Protein AF-A0A501WYC2-F1 (afdb_monomer_lite)

Radius of gyration: 16.89 Å; chains: 1; bounding box: 42×22×48 Å

InterPro domains:
  IPR036291 NAD(P)-binding domain superfamily [SSF51735] (11-57)

pLDDT: mean 86.0, std 10.82, range [54.19, 98.0]

Structure (mmCIF, N/CA/C/O backbone):
data_AF-A0A501WYC2-F1
#
_entry.id   AF-A0A501WYC2-F1
#
loop_
_atom_site.group_PDB
_atom_site.id
_atom_site.type_symbol
_atom_site.label_atom_id
_atom_site.label_alt_id
_atom_site.label_comp_id
_atom_site.label_asym_id
_atom_site.label_entity_id
_atom_site.label_seq_id
_atom_site.pdbx_PDB_ins_code
_atom_site.Cartn_x
_atom_site.Cartn_y
_atom_site.Cartn_z
_atom_site.occupancy
_atom_site.B_iso_or_equiv
_atom_site.auth_seq_id
_atom_site.auth_comp_id
_atom_site.auth_asym_id
_atom_site.auth_atom_id
_atom_site.pdbx_PDB_model_num
ATOM 1 N N . MET A 1 1 ? -4.267 6.339 -31.076 1.00 54.19 1 MET A N 1
ATOM 2 C CA . MET A 1 1 ? -3.524 5.350 -30.272 1.00 54.19 1 MET A CA 1
ATOM 3 C C . MET A 1 1 ? -2.078 5.451 -30.703 1.00 54.19 1 MET A C 1
ATOM 5 O O . MET A 1 1 ? -1.823 5.388 -31.897 1.00 54.19 1 MET A O 1
ATOM 9 N N . VAL A 1 2 ? -1.165 5.783 -29.792 1.00 55.16 2 VAL A N 1
ATOM 10 C CA . VAL A 1 2 ? 0.266 5.744 -30.110 1.00 55.16 2 VAL A CA 1
ATOM 11 C C . VAL A 1 2 ? 0.717 4.309 -29.901 1.00 55.16 2 VAL A C 1
ATOM 13 O O . VAL A 1 2 ? 0.855 3.881 -28.764 1.00 55.16 2 VAL A O 1
ATOM 16 N N . ASP A 1 3 ? 0.900 3.574 -30.991 1.00 73.69 3 ASP A N 1
ATOM 17 C CA . ASP A 1 3 ? 1.394 2.198 -30.968 1.00 73.69 3 ASP A CA 1
ATOM 18 C C . ASP A 1 3 ? 2.861 2.157 -31.427 1.00 73.69 3 ASP A C 1
ATOM 20 O O . ASP A 1 3 ? 3.319 3.009 -32.194 1.00 73.69 3 ASP A O 1
ATOM 24 N N . GLY A 1 4 ? 3.622 1.170 -30.942 1.00 68.75 4 GLY A N 1
ATOM 25 C CA . GLY A 1 4 ? 5.025 0.959 -31.318 1.00 68.75 4 GLY A CA 1
ATOM 26 C C . GLY A 1 4 ? 6.066 1.482 -30.306 1.00 68.75 4 GLY A C 1
ATOM 27 O O . GLY A 1 4 ? 5.756 1.680 -29.131 1.00 68.75 4 GLY A O 1
ATOM 28 N N . PRO A 1 5 ? 7.332 1.693 -30.718 1.00 70.31 5 PRO A N 1
ATOM 29 C CA . PRO A 1 5 ? 8.469 1.957 -29.818 1.00 70.31 5 PRO A CA 1
ATOM 30 C C . PRO A 1 5 ? 8.318 3.178 -28.897 1.00 70.31 5 PRO A C 1
ATOM 32 O O . PRO A 1 5 ? 8.932 3.230 -27.834 1.00 70.31 5 PRO A O 1
ATOM 35 N N . LEU A 1 6 ? 7.503 4.163 -29.288 1.00 72.50 6 LEU A N 1
ATOM 36 C CA . LEU A 1 6 ? 7.174 5.332 -28.464 1.00 72.50 6 LEU A CA 1
ATOM 37 C C . LEU A 1 6 ? 6.328 4.952 -27.241 1.00 72.50 6 LEU A C 1
ATOM 39 O O . LEU A 1 6 ? 6.605 5.440 -26.148 1.00 72.50 6 LEU A O 1
ATOM 43 N N . ALA A 1 7 ? 5.363 4.041 -27.400 1.00 73.44 7 ALA A N 1
ATOM 44 C CA . ALA A 1 7 ? 4.562 3.522 -26.293 1.00 73.44 7 ALA A CA 1
ATOM 45 C C . ALA A 1 7 ? 5.428 2.728 -25.308 1.00 73.44 7 ALA A C 1
ATOM 47 O O . ALA A 1 7 ? 5.356 2.952 -24.106 1.00 73.44 7 ALA A O 1
ATOM 48 N N . GLN A 1 8 ? 6.336 1.890 -25.821 1.00 72.38 8 GLN A N 1
ATOM 49 C CA . GLN A 1 8 ? 7.277 1.123 -24.992 1.00 72.38 8 GLN A CA 1
ATOM 50 C C . GLN A 1 8 ? 8.240 2.028 -24.209 1.00 72.38 8 GLN A C 1
ATOM 52 O O . GLN A 1 8 ? 8.537 1.763 -23.047 1.00 72.38 8 GLN A O 1
ATOM 57 N N . ARG A 1 9 ? 8.710 3.128 -24.814 1.00 77.19 9 ARG A N 1
ATOM 58 C CA . ARG A 1 9 ? 9.526 4.135 -24.111 1.00 77.19 9 ARG A CA 1
ATOM 59 C C . ARG A 1 9 ? 8.725 4.884 -23.048 1.00 77.19 9 ARG A C 1
ATOM 61 O O . ARG A 1 9 ? 9.272 5.167 -21.988 1.00 77.19 9 ARG A O 1
ATOM 68 N N . GLY A 1 10 ? 7.454 5.186 -23.316 1.00 78.75 10 GLY A N 1
ATOM 69 C CA . GLY A 1 10 ? 6.543 5.785 -22.338 1.00 78.75 10 GLY A CA 1
ATOM 70 C C . GLY A 1 10 ? 6.278 4.864 -21.144 1.00 78.75 10 GLY A C 1
ATOM 71 O O . GLY A 1 10 ? 6.340 5.313 -20.004 1.00 78.75 10 GLY A O 1
ATOM 72 N N . GLU A 1 11 ? 6.064 3.573 -21.399 1.00 78.56 11 GLU A N 1
ATOM 73 C CA . GLU A 1 11 ? 5.932 2.527 -20.377 1.00 78.56 11 GLU A CA 1
ATOM 74 C C . GLU A 1 11 ? 7.193 2.446 -19.510 1.00 78.56 11 GLU A C 1
ATOM 76 O O . GLU A 1 11 ? 7.119 2.593 -18.291 1.00 78.56 11 GLU A O 1
ATOM 81 N N . ALA A 1 12 ? 8.362 2.305 -20.145 1.00 82.94 12 ALA A N 1
ATOM 82 C CA . ALA A 1 12 ? 9.649 2.219 -19.463 1.00 82.94 12 ALA A CA 1
ATOM 83 C C . ALA A 1 12 ? 9.940 3.468 -18.615 1.00 82.94 12 ALA A C 1
ATOM 85 O O . 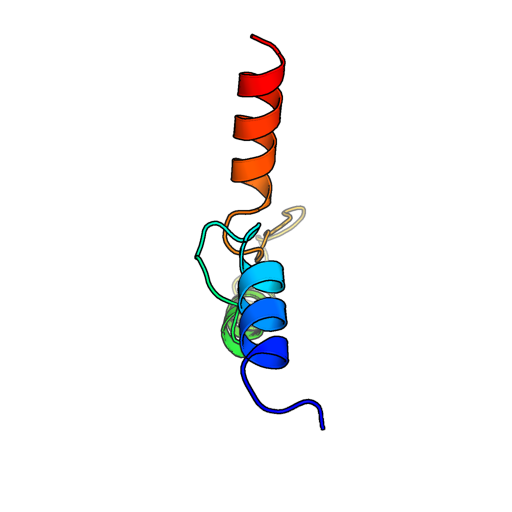ALA A 1 12 ? 10.390 3.351 -17.477 1.00 82.94 12 ALA A O 1
ATOM 86 N N . ALA A 1 13 ? 9.645 4.662 -19.139 1.00 82.44 13 ALA A N 1
ATOM 87 C CA . ALA A 1 13 ? 9.779 5.909 -18.393 1.00 82.44 13 ALA A CA 1
ATOM 88 C C . ALA A 1 13 ? 8.826 5.964 -17.190 1.00 82.44 13 ALA A C 1
ATOM 90 O O . ALA A 1 13 ? 9.211 6.442 -16.126 1.00 82.44 13 ALA A O 1
ATOM 91 N N . ALA A 1 14 ? 7.605 5.446 -17.331 1.00 80.50 14 ALA A N 1
ATOM 92 C CA . ALA A 1 14 ? 6.617 5.473 -16.263 1.00 80.50 14 ALA A CA 1
ATOM 93 C C . ALA A 1 14 ? 6.927 4.517 -15.100 1.00 80.50 14 ALA A C 1
ATOM 95 O O . ALA A 1 14 ? 6.503 4.784 -13.978 1.00 80.50 14 ALA A O 1
ATOM 96 N N . ILE A 1 15 ? 7.6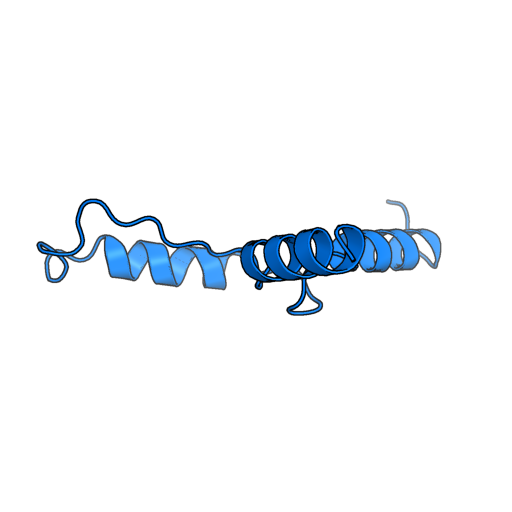64 3.429 -15.342 1.00 90.06 15 ILE A N 1
ATOM 97 C CA . ILE A 1 15 ? 8.069 2.478 -14.291 1.00 90.06 15 ILE A CA 1
ATOM 98 C C . ILE A 1 15 ? 9.480 2.738 -13.746 1.00 90.06 15 ILE A C 1
ATOM 100 O O . ILE A 1 15 ? 9.848 2.157 -12.729 1.00 90.06 15 ILE A O 1
ATOM 104 N N . ALA A 1 16 ? 10.272 3.613 -14.378 1.00 87.12 16 ALA A N 1
ATOM 105 C CA . ALA A 1 16 ? 11.682 3.847 -14.035 1.00 87.12 16 ALA A CA 1
ATOM 106 C C . ALA A 1 16 ? 11.916 4.307 -12.581 1.00 87.12 16 ALA A C 1
ATOM 108 O O . ALA A 1 16 ? 13.002 4.118 -12.020 1.00 87.12 16 ALA A O 1
ATOM 109 N N . ASP A 1 17 ? 10.905 4.923 -11.967 1.00 83.50 17 ASP A N 1
ATOM 110 C CA . ASP A 1 17 ? 10.949 5.371 -10.577 1.00 83.50 17 ASP A CA 1
ATOM 111 C C . ASP A 1 17 ? 10.226 4.452 -9.587 1.00 83.50 17 ASP A C 1
ATOM 113 O O . ASP A 1 17 ? 10.281 4.725 -8.389 1.00 83.50 17 ASP A O 1
ATOM 117 N N . ILE A 1 18 ? 9.650 3.337 -10.047 1.00 90.12 18 ILE A N 1
ATOM 118 C CA . ILE A 1 18 ? 8.997 2.331 -9.204 1.00 90.12 18 ILE A CA 1
ATOM 119 C C . ILE A 1 18 ? 10.006 1.212 -8.903 1.00 90.12 18 ILE A C 1
ATOM 121 O O . ILE A 1 18 ? 10.386 0.483 -9.820 1.00 90.12 18 ILE A O 1
ATOM 125 N N . PRO A 1 19 ? 10.449 1.015 -7.648 1.00 91.25 19 PRO A N 1
ATOM 126 C CA . PRO A 1 19 ? 11.398 -0.053 -7.313 1.00 91.25 19 PRO A CA 1
ATOM 127 C C . PRO A 1 19 ? 10.922 -1.461 -7.663 1.00 91.25 19 PRO A C 1
ATOM 129 O O . PRO A 1 19 ? 11.729 -2.287 -8.075 1.00 91.25 19 PRO A O 1
ATOM 132 N N . MET A 1 20 ? 9.618 -1.721 -7.559 1.00 91.88 20 MET A N 1
ATOM 133 C CA . MET A 1 20 ? 9.012 -2.984 -7.987 1.00 91.88 20 MET A CA 1
ATOM 134 C C . MET A 1 20 ? 9.142 -3.242 -9.504 1.00 91.88 20 MET A C 1
ATOM 136 O O . MET A 1 20 ? 8.943 -4.367 -9.955 1.00 91.88 20 MET A O 1
ATOM 140 N N . GLY A 1 21 ? 9.482 -2.225 -10.305 1.00 91.25 21 GLY A N 1
ATOM 141 C CA . GLY A 1 21 ? 9.774 -2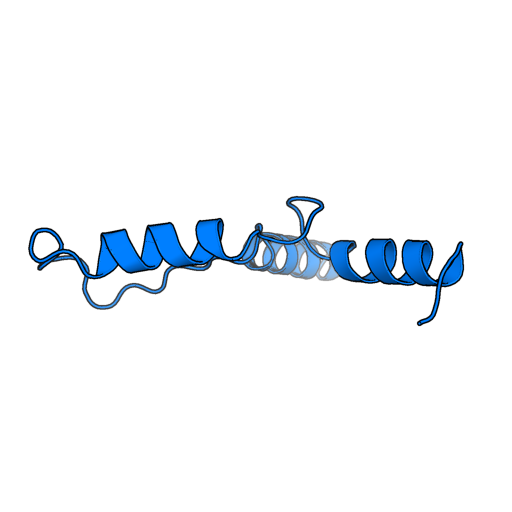.369 -11.734 1.00 91.25 21 GLY A CA 1
ATOM 142 C C . GLY A 1 21 ? 8.548 -2.586 -12.619 1.00 91.25 21 GLY A C 1
ATOM 143 O O . GLY A 1 21 ? 8.690 -2.963 -13.778 1.00 91.25 21 GLY A O 1
ATOM 144 N N . ARG A 1 22 ? 7.341 -2.363 -12.094 1.00 92.25 22 ARG A N 1
ATOM 145 C CA . ARG A 1 22 ? 6.080 -2.460 -12.837 1.00 92.25 22 ARG A CA 1
ATOM 146 C C . ARG A 1 22 ? 5.011 -1.579 -12.207 1.00 92.25 22 ARG A C 1
ATOM 148 O O . ARG A 1 22 ? 5.149 -1.148 -11.066 1.00 92.25 22 ARG A O 1
ATOM 155 N N . ARG A 1 23 ? 3.923 -1.354 -12.940 1.00 89.69 23 ARG A N 1
ATOM 156 C CA . ARG A 1 23 ? 2.707 -0.758 -12.379 1.00 89.69 23 ARG A CA 1
ATOM 157 C C . ARG A 1 23 ? 2.007 -1.761 -11.461 1.00 89.69 23 ARG A C 1
ATOM 159 O O . ARG A 1 23 ? 2.073 -2.970 -11.700 1.00 89.69 23 ARG A O 1
ATOM 166 N N . ALA A 1 24 ? 1.348 -1.238 -10.433 1.00 91.06 24 ALA A N 1
ATOM 167 C CA . ALA A 1 24 ? 0.414 -2.020 -9.640 1.00 91.06 24 ALA A CA 1
ATOM 168 C C . ALA A 1 24 ? -0.827 -2.342 -10.484 1.00 91.06 24 ALA A C 1
ATOM 170 O O . ALA A 1 24 ? -1.332 -1.477 -11.209 1.00 91.06 24 ALA A O 1
ATOM 171 N N . ASP A 1 25 ? -1.306 -3.573 -10.381 1.00 93.81 25 ASP A N 1
ATOM 172 C CA . ASP A 1 25 ? -2.662 -3.920 -10.777 1.00 93.81 25 ASP A CA 1
ATOM 173 C C . ASP A 1 25 ? -3.645 -3.253 -9.793 1.00 93.81 25 ASP A C 1
ATOM 175 O O . ASP A 1 25 ? -3.366 -3.211 -8.590 1.00 93.81 25 ASP A O 1
ATOM 179 N N . PRO A 1 26 ? -4.794 -2.716 -10.248 1.00 95.12 26 PRO A N 1
ATOM 180 C CA . PRO A 1 26 ? -5.780 -2.113 -9.352 1.00 95.12 26 PRO A CA 1
ATOM 181 C C . PRO A 1 26 ? -6.201 -3.018 -8.187 1.00 95.12 26 PRO A C 1
ATOM 183 O O . PRO A 1 26 ? -6.537 -2.516 -7.112 1.00 95.12 26 PRO A O 1
ATOM 186 N N . MET A 1 27 ? -6.166 -4.339 -8.371 1.00 97.06 27 MET A N 1
ATOM 187 C CA . MET A 1 27 ? -6.524 -5.290 -7.327 1.00 97.06 27 MET A CA 1
ATOM 188 C C . MET A 1 27 ? -5.491 -5.386 -6.210 1.00 97.06 27 MET A C 1
ATOM 190 O O . MET A 1 27 ? -5.870 -5.514 -5.050 1.00 97.06 27 MET A O 1
ATOM 194 N N . GLU A 1 28 ? -4.212 -5.174 -6.516 1.00 94.50 28 GLU A N 1
ATOM 195 C CA . GLU A 1 28 ? -3.159 -5.088 -5.496 1.00 94.50 28 GLU A CA 1
ATOM 196 C C . GLU A 1 28 ? -3.352 -3.884 -4.561 1.00 94.50 28 GLU A C 1
ATOM 198 O O . GLU A 1 28 ? -2.846 -3.883 -3.442 1.00 94.50 28 GLU A O 1
ATOM 203 N N . VAL A 1 29 ? -4.099 -2.862 -4.998 1.00 95.06 29 VAL A N 1
ATOM 204 C CA . VAL A 1 29 ? -4.500 -1.718 -4.164 1.00 95.06 29 VAL A CA 1
ATOM 205 C C . VAL A 1 29 ? -5.814 -1.999 -3.434 1.00 95.06 29 VAL A C 1
ATOM 207 O O . VAL A 1 29 ? -5.966 -1.642 -2.266 1.00 95.06 29 VAL A O 1
ATOM 210 N N . ALA A 1 30 ? -6.771 -2.645 -4.101 1.00 97.62 30 ALA A N 1
ATOM 211 C CA . ALA A 1 30 ? -8.084 -2.930 -3.529 1.00 97.62 30 ALA A CA 1
ATOM 212 C C . ALA A 1 30 ? -8.037 -3.970 -2.398 1.00 97.62 30 ALA A C 1
ATOM 214 O O . ALA A 1 30 ? -8.783 -3.839 -1.429 1.00 97.62 30 ALA A O 1
ATOM 215 N N . GLU A 1 31 ? -7.163 -4.974 -2.479 1.00 97.38 31 GLU A N 1
ATOM 216 C CA . GLU A 1 31 ? -7.034 -6.021 -1.458 1.00 97.38 31 GLU A CA 1
ATOM 217 C C . GLU A 1 31 ? -6.626 -5.473 -0.072 1.00 97.38 31 GLU A C 1
ATOM 219 O O . GLU A 1 31 ? -7.334 -5.755 0.901 1.00 97.38 31 GLU A O 1
ATOM 224 N N . PRO A 1 32 ? -5.574 -4.637 0.066 1.00 96.69 32 PRO A N 1
ATOM 225 C CA . PRO A 1 32 ? -5.247 -3.978 1.331 1.00 96.69 32 PRO A CA 1
ATOM 226 C C . PRO A 1 32 ? -6.374 -3.095 1.875 1.00 96.69 32 PRO A C 1
ATOM 228 O O . PRO A 1 32 ? -6.598 -3.071 3.084 1.00 96.69 32 PRO A O 1
ATOM 231 N N . ILE A 1 33 ? -7.107 -2.395 0.999 1.00 97.44 33 ILE A N 1
ATOM 232 C CA . ILE A 1 33 ? -8.271 -1.583 1.393 1.00 97.44 33 ILE A CA 1
ATOM 233 C C . ILE A 1 33 ? -9.367 -2.486 1.960 1.00 97.44 33 ILE A C 1
ATOM 235 O O . ILE A 1 33 ? -9.901 -2.218 3.036 1.00 97.44 33 ILE A O 1
ATOM 239 N N . ALA A 1 34 ? -9.691 -3.573 1.257 1.00 97.75 34 ALA A N 1
ATOM 240 C CA . ALA A 1 34 ? -10.700 -4.527 1.691 1.00 97.75 34 ALA A CA 1
ATOM 241 C C . ALA A 1 34 ? -10.330 -5.163 3.035 1.00 97.75 34 ALA A C 1
ATOM 243 O O . ALA A 1 34 ? -11.208 -5.318 3.880 1.00 97.75 34 ALA A O 1
ATOM 244 N N . PHE A 1 35 ? -9.050 -5.482 3.253 1.00 96.88 35 PHE A N 1
ATOM 245 C CA . PHE A 1 35 ? -8.531 -5.933 4.544 1.00 96.88 35 PHE A CA 1
ATOM 246 C C . PHE A 1 35 ? -8.715 -4.868 5.634 1.00 96.88 35 PHE A C 1
ATOM 248 O O . PHE A 1 35 ? -9.313 -5.162 6.667 1.00 96.88 35 PHE A O 1
ATOM 255 N N . ALA A 1 36 ? -8.259 -3.634 5.395 1.00 96.75 36 ALA A N 1
ATOM 256 C CA . ALA A 1 36 ? -8.291 -2.558 6.387 1.00 96.75 36 ALA A CA 1
ATOM 257 C C . ALA A 1 36 ? -9.715 -2.181 6.828 1.00 96.75 36 ALA A C 1
ATOM 259 O O . ALA A 1 36 ? -9.919 -1.759 7.962 1.00 96.75 36 ALA A O 1
ATOM 260 N N . LEU A 1 37 ? -10.704 -2.360 5.950 1.00 96.38 37 LEU A N 1
ATOM 261 C CA . LEU A 1 37 ? -12.109 -2.053 6.226 1.00 96.38 37 LEU A CA 1
ATOM 262 C C . LEU A 1 37 ? -12.891 -3.213 6.864 1.00 96.38 37 LEU A C 1
ATOM 264 O O . LEU A 1 37 ? -14.091 -3.066 7.118 1.00 96.38 37 LEU A O 1
ATOM 268 N N . GLN A 1 38 ? -12.271 -4.369 7.128 1.00 98.00 38 GLN A N 1
ATOM 269 C CA . GLN A 1 38 ? -12.980 -5.455 7.806 1.00 98.00 38 GLN A CA 1
ATOM 270 C C . GLN A 1 38 ? -13.309 -5.067 9.256 1.00 98.00 38 GLN A C 1
ATOM 272 O O . GLN A 1 38 ? -12.444 -4.540 9.955 1.00 98.00 38 GLN A O 1
ATOM 277 N N . PRO A 1 39 ? -14.499 -5.425 9.782 1.00 97.25 39 PRO A N 1
ATOM 278 C CA . PRO A 1 39 ? -14.855 -5.150 11.178 1.00 97.25 39 PRO A CA 1
ATOM 279 C C . PRO A 1 39 ? -13.874 -5.741 12.201 1.00 97.25 39 PRO A C 1
ATOM 281 O O . PRO A 1 39 ? -13.736 -5.229 13.307 1.00 97.25 39 PRO A O 1
ATOM 284 N N . SER A 1 40 ? -13.182 -6.823 11.832 1.00 97.81 40 SER A N 1
ATOM 285 C CA . SER A 1 40 ? -12.144 -7.455 12.650 1.00 97.81 40 SER A CA 1
ATOM 286 C C . SER A 1 40 ? -10.900 -6.579 12.839 1.00 97.81 40 SER A C 1
ATOM 288 O O . SER A 1 40 ? -10.152 -6.811 13.784 1.00 97.81 40 SER A O 1
ATOM 290 N N . GLN A 1 41 ? -10.687 -5.566 11.991 1.00 97.44 41 GLN A N 1
ATOM 291 C CA . GLN A 1 41 ? -9.548 -4.645 12.057 1.00 97.44 41 GLN A CA 1
ATOM 292 C C . GLN A 1 41 ? -9.844 -3.396 12.898 1.00 97.44 41 GLN A C 1
ATOM 294 O O . GLN A 1 41 ? -9.253 -2.348 12.676 1.00 97.44 41 GLN A O 1
ATOM 299 N N . ALA A 1 42 ? -10.730 -3.482 13.895 1.00 95.81 42 ALA A N 1
ATOM 300 C CA . ALA A 1 42 ? -11.141 -2.330 14.706 1.00 95.81 42 ALA A CA 1
ATOM 301 C C . ALA A 1 42 ? -9.982 -1.581 15.402 1.00 95.81 42 ALA A C 1
ATOM 303 O O . ALA A 1 42 ? -10.133 -0.416 15.751 1.00 95.81 42 ALA A O 1
ATOM 304 N N . SER A 1 43 ? -8.834 -2.232 15.620 1.00 96.38 43 SER A N 1
ATOM 305 C CA . SER A 1 43 ? -7.634 -1.614 16.200 1.00 96.38 43 SER A CA 1
ATOM 306 C C . SER A 1 43 ? -6.671 -1.008 15.171 1.00 96.38 43 SER A C 1
ATOM 308 O O . SER A 1 43 ? -5.667 -0.418 15.564 1.00 96.38 43 SER A O 1
ATOM 310 N N . LEU A 1 44 ? -6.914 -1.199 13.872 1.00 95.44 44 LEU A N 1
ATOM 311 C CA . LEU A 1 44 ? -6.125 -0.605 12.796 1.00 95.44 44 LEU A CA 1
ATOM 312 C C . LEU A 1 44 ? -6.593 0.842 12.582 1.00 95.44 44 LEU A C 1
ATOM 314 O O . LEU A 1 44 ? -7.374 1.132 11.682 1.00 95.44 44 LEU A O 1
ATOM 318 N N . ASP A 1 45 ? -6.125 1.738 13.447 1.00 93.62 45 ASP A N 1
ATOM 319 C CA . ASP A 1 45 ? -6.454 3.165 13.435 1.00 93.62 45 ASP A CA 1
ATOM 320 C C . ASP A 1 45 ? -5.178 4.025 13.460 1.00 93.62 45 ASP A C 1
ATOM 322 O O . ASP A 1 45 ? -4.139 3.612 13.981 1.00 93.62 45 ASP A O 1
ATOM 326 N N . GLY A 1 46 ? -5.241 5.217 12.863 1.00 95.50 46 GLY A N 1
ATOM 327 C CA . GLY A 1 46 ? -4.139 6.187 12.833 1.00 95.50 46 GLY A CA 1
ATOM 328 C C . GLY A 1 46 ? -2.911 5.793 11.997 1.00 95.50 46 GLY A C 1
ATOM 329 O O . GLY A 1 46 ? -1.898 6.490 12.049 1.00 95.50 46 GLY A O 1
ATOM 330 N N . ALA A 1 47 ? -2.977 4.701 11.231 1.00 94.19 47 ALA A N 1
ATOM 331 C CA . ALA A 1 47 ? -1.886 4.227 10.384 1.00 94.19 47 ALA A CA 1
ATOM 332 C C . ALA A 1 47 ? -2.068 4.641 8.913 1.00 94.19 47 ALA A C 1
ATOM 334 O O . ALA A 1 47 ? -3.169 4.580 8.369 1.00 94.19 47 ALA A O 1
ATOM 335 N N . THR A 1 48 ? -0.962 4.984 8.251 1.00 93.56 48 THR A N 1
ATOM 336 C CA . THR A 1 48 ? -0.892 5.140 6.790 1.00 93.56 48 THR A CA 1
ATOM 337 C C . THR A 1 48 ? -0.226 3.905 6.195 1.00 93.56 48 THR A C 1
ATOM 339 O O . THR A 1 48 ? 0.854 3.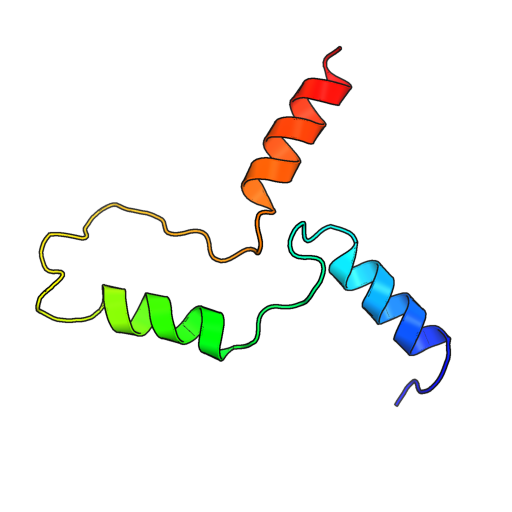519 6.640 1.00 93.56 48 THR A O 1
ATOM 342 N N . LEU A 1 49 ? -0.854 3.296 5.186 1.00 92.31 49 LEU A N 1
ATOM 343 C CA . LEU A 1 49 ? -0.287 2.181 4.430 1.00 92.31 49 LEU A CA 1
ATOM 344 C C . LEU A 1 49 ? 0.049 2.637 3.008 1.00 92.31 49 LEU A C 1
ATOM 346 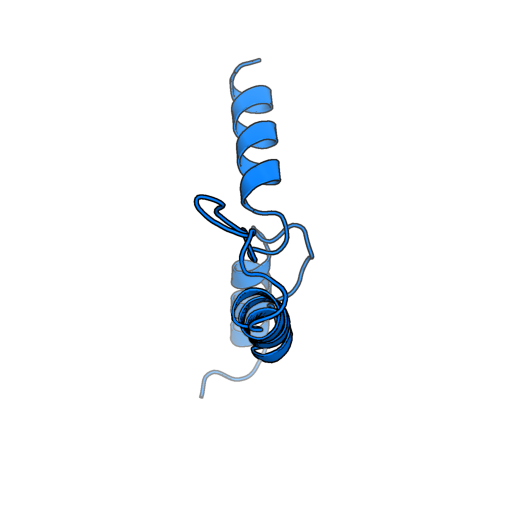O O . LEU A 1 49 ? -0.848 2.862 2.197 1.00 92.31 49 LEU A O 1
ATOM 350 N N . ASP A 1 50 ? 1.341 2.752 2.708 1.00 91.81 50 ASP A N 1
ATOM 351 C CA . ASP A 1 50 ? 1.810 3.108 1.371 1.00 91.81 50 ASP A CA 1
ATOM 352 C C . ASP A 1 50 ? 1.771 1.890 0.437 1.00 91.81 50 ASP A C 1
ATOM 354 O O . ASP A 1 50 ? 2.439 0.880 0.666 1.00 91.81 50 ASP A O 1
ATOM 358 N N . VAL A 1 51 ? 1.005 2.002 -0.651 1.00 92.94 51 VAL A N 1
ATOM 359 C CA . VAL A 1 51 ? 0.905 0.992 -1.718 1.00 92.94 51 VAL A CA 1
ATOM 360 C C . VAL A 1 51 ? 1.503 1.570 -3.004 1.00 92.94 51 VAL A C 1
ATOM 362 O O . VAL A 1 51 ? 0.805 1.860 -3.972 1.00 92.94 51 VAL A O 1
ATOM 365 N N . ASP A 1 52 ? 2.813 1.817 -2.989 1.00 90.75 52 ASP A N 1
ATOM 366 C CA . ASP A 1 52 ? 3.511 2.612 -4.014 1.00 90.75 52 ASP A CA 1
ATOM 367 C C . ASP A 1 52 ? 4.634 1.853 -4.753 1.00 90.75 52 ASP A C 1
ATOM 369 O O . ASP A 1 52 ? 5.398 2.435 -5.528 1.00 90.75 52 ASP A O 1
ATOM 373 N N . GLY A 1 53 ? 4.774 0.549 -4.499 1.00 91.38 53 GLY A N 1
ATOM 374 C CA . GLY A 1 53 ? 5.829 -0.275 -5.091 1.00 91.38 53 GLY A CA 1
ATOM 375 C C . GLY A 1 53 ? 7.241 0.022 -4.564 1.00 91.38 53 GLY A C 1
ATOM 376 O O . GLY A 1 53 ? 8.216 -0.340 -5.229 1.00 91.38 53 GLY A O 1
ATOM 377 N N . GLY A 1 54 ? 7.368 0.667 -3.397 1.00 90.56 54 GLY A N 1
ATOM 378 C CA . GLY A 1 54 ? 8.632 0.976 -2.716 1.00 90.56 54 GLY A CA 1
ATOM 379 C C . GLY A 1 54 ? 9.157 2.398 -2.950 1.00 90.56 54 GLY A C 1
ATOM 380 O O . GLY A 1 54 ? 10.303 2.697 -2.588 1.00 90.56 54 GLY A O 1
ATOM 381 N N . GLY A 1 55 ? 8.358 3.271 -3.568 1.00 88.44 55 GLY A N 1
ATOM 382 C CA . GLY A 1 55 ? 8.729 4.646 -3.913 1.00 88.44 55 GLY A CA 1
ATOM 383 C C . GLY A 1 55 ? 9.249 5.443 -2.715 1.00 88.44 55 GLY A C 1
ATOM 384 O O . GLY A 1 55 ? 10.297 6.093 -2.816 1.00 88.44 55 GLY A O 1
ATOM 385 N N . TYR A 1 56 ? 8.593 5.314 -1.563 1.00 83.94 56 TYR A N 1
ATOM 386 C CA . TYR A 1 56 ? 8.981 5.970 -0.317 1.00 83.94 56 TYR A CA 1
ATOM 387 C C . TYR A 1 56 ? 10.417 5.621 0.123 1.00 83.94 56 TYR A C 1
ATOM 389 O O . TYR A 1 56 ? 11.246 6.510 0.348 1.00 83.94 56 TYR A O 1
ATOM 397 N N . ILE A 1 57 ? 10.770 4.329 0.145 1.00 81.88 57 ILE A N 1
ATOM 398 C CA . ILE A 1 57 ? 12.115 3.860 0.533 1.00 81.88 57 ILE A CA 1
ATOM 399 C C . ILE A 1 57 ? 13.174 4.339 -0.469 1.00 81.88 57 ILE A C 1
ATOM 401 O O . ILE A 1 57 ? 14.257 4.782 -0.074 1.00 81.88 57 ILE A O 1
ATOM 405 N N . ARG A 1 58 ? 12.873 4.309 -1.774 1.00 80.75 58 ARG A N 1
ATOM 406 C CA . ARG A 1 58 ? 13.790 4.806 -2.815 1.00 80.75 58 ARG A CA 1
ATOM 407 C C . ARG A 1 58 ? 14.144 6.275 -2.600 1.00 80.75 58 ARG A C 1
ATOM 409 O O . ARG A 1 58 ? 15.311 6.631 -2.771 1.00 80.75 58 ARG A O 1
ATOM 416 N N . GLN A 1 59 ? 13.174 7.125 -2.256 1.00 74.19 59 GLN A N 1
ATOM 417 C CA . GLN A 1 59 ? 13.441 8.548 -2.020 1.00 74.19 59 GLN A CA 1
ATOM 418 C C . GLN A 1 59 ? 14.356 8.753 -0.814 1.00 74.19 59 GLN A C 1
ATOM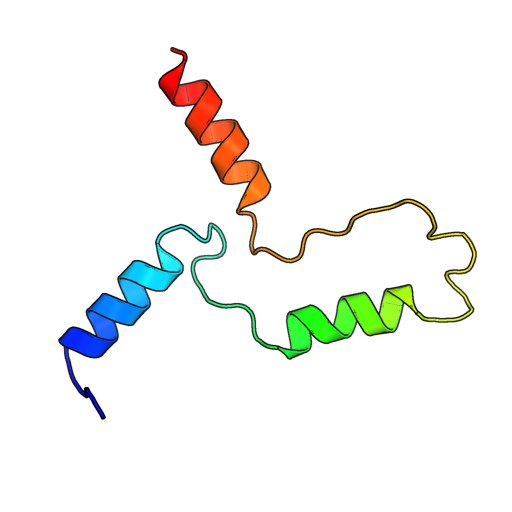 420 O O . GLN A 1 59 ? 15.323 9.509 -0.916 1.00 74.19 59 GLN A O 1
ATOM 425 N N . ALA A 1 60 ? 14.132 8.017 0.278 1.00 71.88 60 ALA A N 1
ATOM 426 C CA . ALA A 1 60 ? 15.012 8.061 1.444 1.00 71.88 60 ALA A CA 1
ATOM 427 C C . ALA A 1 60 ? 16.467 7.699 1.079 1.00 71.88 60 ALA A C 1
ATOM 429 O O . ALA A 1 60 ? 17.399 8.426 1.431 1.00 71.88 60 ALA A O 1
ATOM 430 N N . VAL A 1 61 ? 16.667 6.637 0.289 1.00 73.38 61 VAL A N 1
ATOM 431 C CA . VAL A 1 61 ? 18.003 6.219 -0.178 1.00 73.38 61 VAL A CA 1
ATOM 432 C C . VAL A 1 61 ? 18.623 7.244 -1.136 1.00 73.38 61 VAL A C 1
ATOM 434 O O . VAL A 1 61 ? 19.798 7.582 -0.988 1.00 73.38 61 VAL A O 1
ATOM 437 N N . LYS A 1 62 ? 17.857 7.777 -2.099 1.00 73.81 62 LYS A N 1
ATOM 438 C CA . LYS A 1 62 ? 18.339 8.799 -3.050 1.00 73.81 62 LYS A CA 1
ATOM 439 C C . LYS A 1 62 ? 18.783 10.080 -2.343 1.00 73.81 62 LYS A C 1
ATOM 441 O O . LYS A 1 62 ? 19.820 10.633 -2.705 1.00 73.81 62 LYS A O 1
ATOM 446 N N . VAL A 1 63 ? 18.006 10.561 -1.371 1.00 74.75 63 VAL A N 1
ATOM 447 C CA . VAL A 1 63 ? 18.338 11.765 -0.590 1.00 74.75 63 VAL A CA 1
ATOM 448 C C . VAL A 1 63 ? 19.635 11.549 0.180 1.00 74.75 63 VAL A C 1
ATOM 450 O O . VAL A 1 63 ? 20.525 12.393 0.115 1.00 74.75 63 VAL A O 1
ATOM 453 N N . TRP A 1 64 ? 19.779 10.395 0.833 1.00 76.62 64 TRP A N 1
ATOM 454 C CA . TRP A 1 64 ? 20.997 10.057 1.564 1.00 76.62 64 TRP A CA 1
ATOM 455 C C . TRP A 1 64 ? 22.235 10.003 0.657 1.00 76.62 64 TRP A C 1
ATOM 457 O O . TRP A 1 64 ? 23.275 10.553 1.006 1.00 76.62 64 TRP A O 1
ATOM 467 N N . TRP A 1 65 ? 22.118 9.404 -0.533 1.00 71.44 65 TRP A N 1
ATOM 468 C CA . TRP A 1 65 ? 23.224 9.316 -1.494 1.00 71.44 65 TRP A CA 1
ATOM 469 C C . TRP A 1 65 ? 23.624 10.670 -2.088 1.00 71.44 65 TRP A C 1
ATOM 471 O O . TRP A 1 65 ? 24.793 10.870 -2.386 1.00 71.44 65 TRP A O 1
ATOM 481 N N . LYS A 1 66 ? 22.675 11.600 -2.263 1.00 75.31 66 LYS A N 1
ATOM 482 C CA . LYS A 1 66 ? 22.960 12.969 -2.730 1.00 75.31 66 LYS A CA 1
ATOM 483 C C . LYS A 1 66 ? 23.564 13.873 -1.652 1.00 75.31 66 LYS A C 1
ATOM 485 O O . LYS A 1 66 ? 24.108 14.918 -1.988 1.00 75.31 66 LYS A O 1
ATOM 490 N N . ALA A 1 67 ? 23.400 13.516 -0.380 1.00 76.62 67 ALA A N 1
ATOM 491 C CA . ALA A 1 67 ? 23.921 14.263 0.762 1.00 76.62 67 ALA A CA 1
ATOM 492 C C . ALA A 1 67 ? 25.344 13.827 1.180 1.00 76.62 67 ALA A C 1
ATOM 494 O O . ALA A 1 67 ? 25.882 14.374 2.143 1.00 76.62 67 ALA A O 1
ATOM 495 N N . ARG A 1 68 ? 25.934 12.850 0.480 1.00 68.94 68 ARG A N 1
ATOM 496 C CA . ARG A 1 68 ? 27.345 12.444 0.566 1.00 68.94 68 ARG A CA 1
ATOM 497 C C . ARG A 1 68 ? 28.108 12.914 -0.663 1.00 68.94 68 ARG A C 1
ATOM 499 O O . ARG A 1 68 ? 29.318 13.168 -0.494 1.00 68.94 68 ARG A O 1
#

Secondary structure (DSSP, 8-state):
---SHHHHHHHHHHHTT-TTSSPPPHHHHHHHHHHHTSGGGTT--S-----STTHHHHHHHHHHHHT-

Foldseek 3Di:
DDDDPVVVVVLQVVQVLQLLSHDDDVVLVVVVVVVCPDPVNVVPPPDDDDPRNCNVVVVVVVVVVVVD

Sequence (68 aa):
MVDGPLAQRGEAAAIADIPMGRRADPMEVAEPIAFALQPSQASLDGATLDVDGGGYIRQAVKVWWKAR

Organism: NCBI:txid2589815